Protein AF-A0A952Z6I7-F1 (afdb_monomer)

Solvent-accessible surface area (backbone atoms only — not comparable to full-atom values): 3840 Å² total; per-residue (Å²): 133,56,77,66,58,54,50,54,48,51,56,50,50,54,53,41,52,58,49,44,71,39,89,92,48,81,63,87,68,54,74,73,54,25,56,74,73,61,68,53,75,79,82,63,72,47,74,66,58,55,56,71,67,52,88,78,86,79,131

Sequence (59 aa):
MSVEDLKIMDEIIDAKLQDAEIPGFQAEFDPMEAERIGAFEEDALSEQDALDSVIDQQA

Foldseek 3Di:
DDPVVVVVLVVVLVVLVVQVVDPPDDRDDDPVSCVVVVVPDPPPQDPVNVVVPPPPPDD

pLDDT: mean 80.57, std 11.53, range [51.84, 93.31]

Mean predicted aligned error: 10.41 Å

Secondary structure (DSSP, 8-state):
--HHHHHHHHHHHHHHHHHHTSTT------HHHHHHTT-S------HHHHHHT-TT---

Struc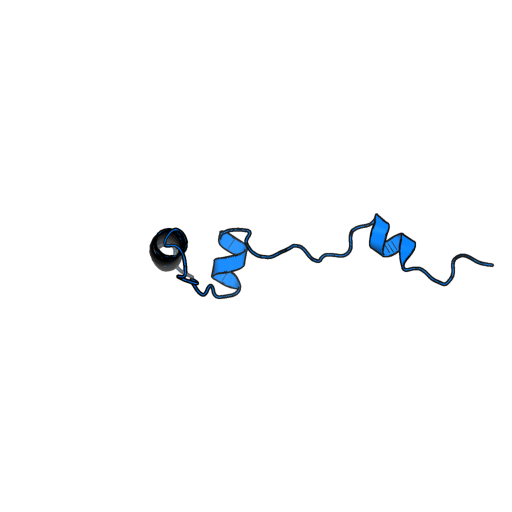ture (mmCIF, N/CA/C/O backbone):
data_AF-A0A952Z6I7-F1
#
_entry.id   AF-A0A952Z6I7-F1
#
loop_
_atom_site.group_PDB
_atom_site.id
_atom_site.type_symbol
_atom_site.label_atom_id
_atom_site.label_alt_id
_atom_site.label_comp_id
_atom_site.label_asym_id
_atom_site.label_entity_id
_atom_site.label_seq_id
_atom_site.pdbx_PDB_ins_code
_atom_site.Cartn_x
_atom_site.Cartn_y
_atom_site.Cartn_z
_atom_site.occupancy
_atom_site.B_iso_or_equiv
_atom_site.auth_seq_id
_atom_site.auth_comp_id
_atom_site.auth_asym_id
_atom_site.auth_atom_id
_atom_site.pdbx_PDB_model_num
ATOM 1 N N . MET A 1 1 ? 18.394 -4.651 5.894 1.00 63.72 1 MET A N 1
ATOM 2 C CA . MET A 1 1 ? 18.286 -4.224 4.484 1.00 63.72 1 MET A CA 1
ATOM 3 C C . MET A 1 1 ? 19.240 -3.064 4.280 1.00 63.72 1 MET A C 1
ATOM 5 O O . MET A 1 1 ? 19.406 -2.279 5.211 1.00 63.72 1 MET A O 1
ATOM 9 N N . SER A 1 2 ? 19.937 -3.010 3.150 1.00 85.50 2 SER A N 1
ATOM 10 C CA . SER A 1 2 ? 20.788 -1.869 2.810 1.00 85.50 2 SER A CA 1
ATOM 11 C C . SER A 1 2 ? 19.938 -0.690 2.326 1.00 85.50 2 SER A C 1
ATOM 13 O O . SER A 1 2 ? 18.762 -0.849 2.000 1.00 85.50 2 SER A O 1
ATOM 15 N N . VAL A 1 3 ? 20.526 0.506 2.293 1.00 84.44 3 VAL A N 1
ATOM 16 C CA . VAL A 1 3 ? 19.854 1.704 1.762 1.00 84.44 3 VAL A CA 1
ATOM 17 C C . VAL A 1 3 ? 19.541 1.578 0.268 1.00 84.44 3 VAL A C 1
ATOM 19 O O . VAL A 1 3 ? 18.557 2.147 -0.189 1.00 84.44 3 VAL A O 1
ATOM 22 N N . GLU A 1 4 ? 20.331 0.810 -0.483 1.00 88.31 4 GLU A N 1
ATOM 23 C CA . GLU A 1 4 ? 20.046 0.493 -1.885 1.00 88.31 4 GLU A CA 1
ATOM 24 C C . GLU A 1 4 ? 18.837 -0.441 -2.035 1.00 88.31 4 GLU A C 1
ATOM 26 O O . GLU A 1 4 ? 18.001 -0.193 -2.898 1.00 88.31 4 GLU A O 1
ATOM 31 N N . ASP A 1 5 ? 18.680 -1.448 -1.167 1.00 86.88 5 ASP A N 1
ATOM 32 C CA . ASP A 1 5 ? 17.528 -2.367 -1.228 1.00 86.88 5 ASP A CA 1
ATOM 33 C C . ASP A 1 5 ? 16.195 -1.632 -1.005 1.00 86.88 5 ASP A C 1
ATOM 35 O O . ASP A 1 5 ? 15.187 -1.950 -1.631 1.00 86.88 5 ASP A O 1
ATOM 39 N N . LEU A 1 6 ? 16.193 -0.626 -0.124 1.00 84.81 6 LEU A N 1
ATOM 40 C CA . LEU A 1 6 ? 15.015 0.199 0.164 1.00 84.81 6 LEU A CA 1
ATOM 41 C C . LEU A 1 6 ? 14.610 1.074 -1.029 1.00 84.81 6 LEU A C 1
ATOM 43 O O . LEU A 1 6 ? 13.422 1.202 -1.308 1.00 84.81 6 LEU A O 1
ATOM 47 N N . LYS A 1 7 ? 15.588 1.632 -1.755 1.00 88.44 7 LYS A N 1
ATOM 48 C CA . LYS A 1 7 ? 15.327 2.416 -2.974 1.00 88.44 7 LYS A CA 1
ATOM 49 C C . LYS A 1 7 ? 14.743 1.550 -4.082 1.00 88.44 7 LYS A C 1
ATOM 51 O O . LYS A 1 7 ? 13.784 1.954 -4.720 1.00 88.44 7 LYS A O 1
ATOM 56 N N . ILE A 1 8 ? 15.290 0.349 -4.273 1.00 90.69 8 ILE A N 1
ATOM 57 C CA . ILE A 1 8 ? 14.761 -0.605 -5.256 1.00 90.69 8 ILE A CA 1
ATOM 58 C C . ILE A 1 8 ? 13.311 -0.962 -4.909 1.00 90.69 8 ILE A C 1
ATOM 60 O O . ILE A 1 8 ? 12.466 -1.024 -5.794 1.00 90.69 8 ILE A O 1
ATOM 64 N N . MET A 1 9 ? 13.008 -1.151 -3.622 1.00 88.44 9 MET A N 1
ATOM 65 C CA . MET A 1 9 ? 11.642 -1.404 -3.165 1.00 88.44 9 MET A CA 1
ATOM 66 C C . MET A 1 9 ? 10.701 -0.229 -3.470 1.00 88.44 9 MET A C 1
ATOM 68 O O . MET A 1 9 ? 9.595 -0.461 -3.940 1.00 88.44 9 MET A O 1
ATOM 72 N N . ASP A 1 10 ? 11.130 1.018 -3.239 1.00 90.44 10 ASP A N 1
ATOM 73 C CA . ASP A 1 10 ? 10.340 2.206 -3.610 1.00 90.44 10 ASP A CA 1
ATOM 74 C C . ASP A 1 10 ? 10.055 2.266 -5.110 1.00 90.44 10 ASP A C 1
ATOM 76 O O . ASP A 1 10 ? 8.913 2.456 -5.513 1.00 90.44 10 ASP A O 1
ATOM 80 N N . GLU A 1 11 ? 11.070 2.032 -5.941 1.00 92.62 11 GLU A N 1
ATOM 81 C CA . GLU A 1 11 ? 10.916 2.043 -7.399 1.00 92.62 11 GLU A CA 1
ATOM 82 C C . GLU A 1 11 ? 9.936 0.962 -7.888 1.00 92.62 11 GLU A C 1
ATOM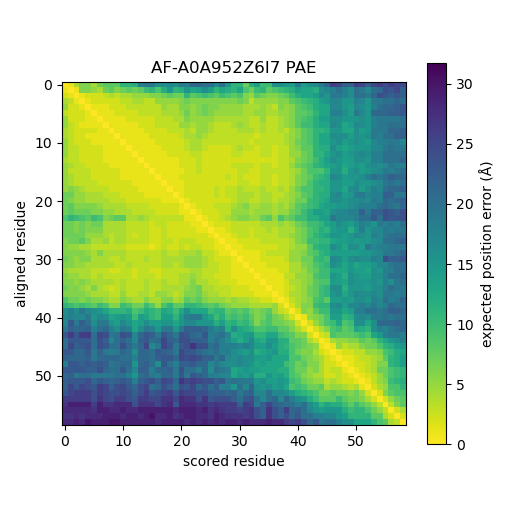 84 O O . GLU A 1 11 ? 9.154 1.198 -8.811 1.00 92.62 11 GLU A O 1
ATOM 89 N N . ILE A 1 12 ? 9.948 -0.220 -7.262 1.00 91.62 12 ILE A N 1
ATOM 90 C CA . ILE A 1 12 ? 9.005 -1.305 -7.567 1.00 91.62 12 ILE A CA 1
ATOM 91 C C . ILE A 1 12 ? 7.583 -0.926 -7.144 1.00 91.62 12 ILE A C 1
ATOM 93 O O . ILE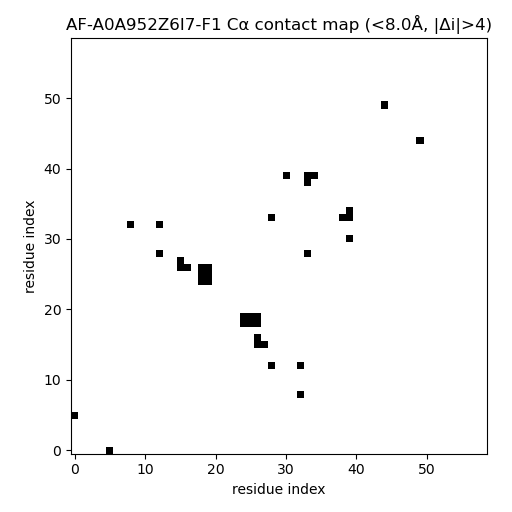 A 1 12 ? 6.643 -1.138 -7.912 1.00 91.62 12 ILE A O 1
ATOM 97 N N . ILE A 1 13 ? 7.419 -0.361 -5.946 1.00 91.31 13 ILE A N 1
ATOM 98 C CA . ILE A 1 13 ? 6.122 0.089 -5.429 1.00 91.31 13 ILE A CA 1
ATOM 99 C C . ILE A 1 13 ? 5.524 1.158 -6.350 1.00 91.31 1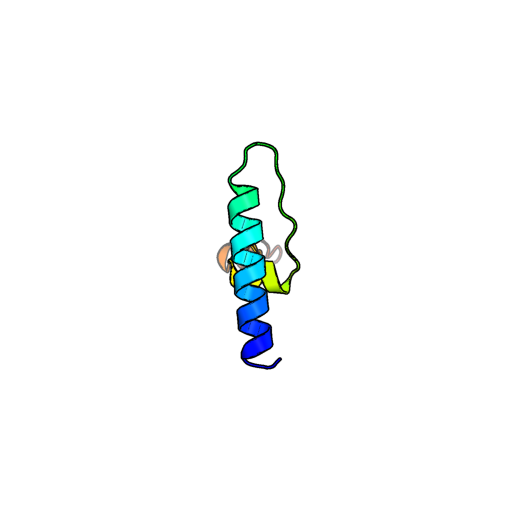3 ILE A C 1
ATOM 101 O O . ILE A 1 13 ? 4.363 1.038 -6.738 1.00 91.31 13 ILE A O 1
ATOM 105 N N . ASP A 1 14 ? 6.314 2.151 -6.759 1.00 92.25 14 ASP A N 1
ATOM 106 C CA . ASP A 1 14 ? 5.867 3.224 -7.653 1.00 92.25 14 ASP A CA 1
ATOM 107 C C . ASP A 1 14 ? 5.401 2.688 -9.014 1.00 92.25 14 ASP A C 1
ATOM 109 O O . ASP A 1 14 ? 4.379 3.130 -9.546 1.00 92.25 14 ASP A O 1
ATOM 113 N N . ALA A 1 15 ? 6.115 1.705 -9.573 1.00 92.50 15 ALA A N 1
ATOM 1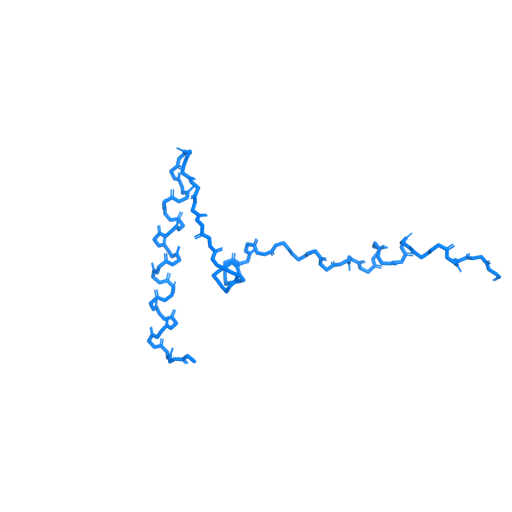14 C CA . ALA A 1 15 ? 5.711 1.056 -10.818 1.00 92.50 15 ALA A CA 1
ATOM 115 C C . ALA A 1 15 ? 4.380 0.300 -10.660 1.00 92.50 15 ALA A C 1
ATOM 117 O O . ALA A 1 15 ? 3.469 0.470 -11.469 1.00 92.50 15 ALA A O 1
ATOM 118 N N . LYS A 1 16 ? 4.231 -0.477 -9.579 1.00 91.88 16 LYS A N 1
ATOM 119 C CA . LYS A 1 16 ? 2.987 -1.199 -9.268 1.00 91.88 16 LYS A CA 1
ATOM 120 C C . LYS A 1 16 ? 1.802 -0.251 -9.050 1.00 91.88 16 LYS A C 1
ATOM 122 O O . LYS A 1 16 ? 0.689 -0.564 -9.467 1.00 91.88 16 LYS A O 1
ATOM 127 N N . LEU A 1 17 ? 2.022 0.901 -8.411 1.00 90.44 17 LEU A N 1
ATOM 128 C CA . LEU A 1 17 ? 0.991 1.923 -8.203 1.00 90.44 17 LEU A CA 1
ATOM 129 C C . LEU A 1 17 ? 0.520 2.536 -9.526 1.00 90.44 17 LEU A C 1
ATOM 131 O O . LEU A 1 17 ? -0.682 2.699 -9.708 1.00 90.44 17 LEU A O 1
ATOM 135 N N . GLN A 1 18 ? 1.431 2.809 -10.466 1.00 92.75 18 GLN A N 1
ATOM 136 C CA . GLN A 1 18 ? 1.050 3.258 -11.813 1.00 92.75 18 GLN A CA 1
ATOM 137 C C . GLN A 1 18 ? 0.197 2.220 -12.541 1.00 92.75 18 GLN A C 1
ATOM 139 O O . GLN A 1 18 ? -0.798 2.577 -13.171 1.00 92.75 18 GLN A O 1
ATOM 144 N N . ASP A 1 19 ? 0.539 0.936 -12.425 1.00 91.31 19 ASP A N 1
ATOM 145 C CA . ASP A 1 19 ? -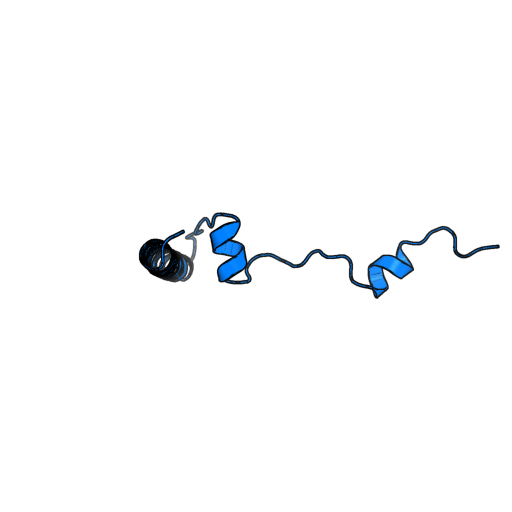0.277 -0.117 -13.026 1.00 91.31 19 ASP A CA 1
ATOM 146 C C . ASP A 1 19 ? -1.671 -0.193 -12.372 1.00 91.31 19 ASP A C 1
ATOM 148 O O . ASP A 1 19 ? -2.665 -0.413 -13.063 1.00 91.31 19 ASP A O 1
ATOM 152 N N . ALA A 1 20 ? -1.781 0.052 -11.060 1.00 89.38 20 ALA A N 1
ATOM 153 C CA . ALA A 1 20 ? -3.058 0.089 -10.337 1.00 89.38 20 ALA A CA 1
ATOM 154 C C . ALA A 1 20 ? -3.984 1.249 -10.759 1.00 89.38 20 ALA A C 1
ATOM 156 O O . ALA A 1 20 ? -5.194 1.177 -10.536 1.00 89.38 20 ALA A O 1
ATOM 157 N N . GLU A 1 21 ? -3.457 2.300 -11.398 1.00 90.31 21 GLU A N 1
ATOM 158 C CA . GLU A 1 21 ? -4.278 3.366 -11.992 1.00 90.31 21 GLU A CA 1
ATOM 159 C C . GLU A 1 21 ? -4.992 2.911 -13.278 1.00 90.31 21 GLU A C 1
ATOM 161 O O . GLU A 1 21 ? -5.928 3.573 -13.741 1.00 90.31 21 GLU A O 1
ATOM 166 N N . ILE A 1 22 ? -4.593 1.773 -13.860 1.00 93.31 22 ILE A N 1
ATOM 167 C CA . ILE A 1 22 ? -5.219 1.208 -15.055 1.00 93.31 22 ILE A CA 1
ATOM 168 C C . ILE A 1 22 ? -6.523 0.495 -14.657 1.00 93.31 22 ILE A C 1
ATOM 170 O O . ILE A 1 22 ? -6.496 -0.497 -13.924 1.00 93.31 22 ILE A O 1
ATOM 174 N N . PRO A 1 23 ? -7.693 0.918 -15.180 1.00 92.25 23 PRO A N 1
ATOM 175 C CA . PRO A 1 23 ? -8.962 0.283 -14.844 1.00 92.25 23 PRO A CA 1
ATOM 176 C C . PRO A 1 23 ? -8.971 -1.214 -15.174 1.00 92.25 23 PRO A C 1
ATOM 178 O O . PRO A 1 23 ? -8.748 -1.614 -16.317 1.00 92.25 23 PRO A O 1
ATOM 181 N N . GLY A 1 24 ? -9.290 -2.037 -14.174 1.00 90.75 24 GLY A N 1
ATOM 182 C CA . GLY A 1 24 ? -9.342 -3.494 -14.308 1.00 90.75 24 GLY A CA 1
ATOM 183 C C . GLY A 1 24 ? -8.003 -4.206 -14.097 1.00 90.75 24 GLY A C 1
ATOM 184 O O . GLY A 1 24 ? -7.979 -5.435 -14.158 1.00 90.75 24 GLY A O 1
ATOM 185 N N . PHE A 1 25 ? -6.918 -3.477 -13.825 1.00 89.94 25 PHE A N 1
ATOM 186 C CA . PHE A 1 25 ? -5.677 -4.053 -13.321 1.00 89.94 25 PHE A CA 1
ATOM 187 C C . PHE A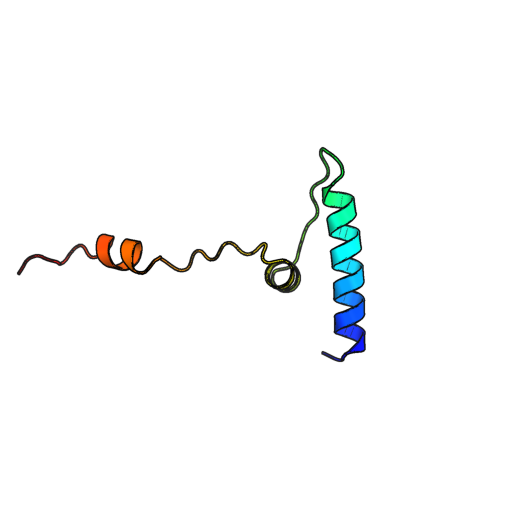 1 25 ? -5.693 -4.074 -11.789 1.00 89.94 25 PHE A C 1
ATOM 189 O O . PHE A 1 25 ? -6.133 -3.121 -11.149 1.00 89.94 25 PHE A O 1
ATOM 196 N N . GLN A 1 26 ? -5.217 -5.168 -11.200 1.00 89.19 26 GLN A N 1
ATOM 197 C CA . GLN A 1 26 ? -5.073 -5.305 -9.756 1.00 89.19 26 GLN A CA 1
ATOM 198 C C . GLN A 1 26 ? -3.603 -5.580 -9.452 1.00 89.19 26 GLN A C 1
ATOM 200 O O . GLN A 1 26 ? -3.086 -6.644 -9.787 1.00 89.19 26 GLN A O 1
ATOM 205 N N . ALA A 1 27 ? -2.931 -4.597 -8.854 1.00 89.44 27 ALA A N 1
ATOM 206 C CA . ALA A 1 27 ? -1.550 -4.735 -8.417 1.00 89.44 27 ALA A CA 1
ATOM 207 C C . ALA A 1 27 ? -1.489 -5.482 -7.075 1.00 89.44 27 ALA A C 1
ATOM 209 O O . ALA A 1 27 ? -2.230 -5.160 -6.145 1.00 89.44 27 ALA A O 1
ATOM 210 N N . GLU A 1 28 ? -0.603 -6.473 -6.977 1.00 89.19 28 GLU A N 1
ATOM 211 C CA . GLU A 1 28 ? -0.346 -7.219 -5.743 1.00 89.19 28 GLU A CA 1
ATOM 212 C C . GLU A 1 28 ? 0.829 -6.601 -4.974 1.00 89.19 28 GLU A C 1
ATOM 214 O O . GLU A 1 28 ? 1.901 -6.339 -5.537 1.00 89.19 28 GLU A O 1
ATOM 219 N N . PHE A 1 29 ? 0.625 -6.400 -3.673 1.00 88.56 29 PHE A N 1
ATOM 220 C CA . PHE A 1 29 ? 1.625 -5.866 -2.756 1.00 88.56 29 PHE A CA 1
ATOM 221 C C . PHE A 1 29 ? 1.880 -6.856 -1.620 1.00 88.56 29 PHE A C 1
ATOM 223 O O . PHE A 1 29 ? 0.942 -7.366 -1.002 1.00 88.56 29 PHE A O 1
ATOM 230 N N . ASP A 1 30 ? 3.153 -7.101 -1.329 1.00 89.06 30 ASP A N 1
ATOM 231 C CA . ASP A 1 30 ? 3.579 -7.879 -0.170 1.00 89.06 30 ASP A CA 1
ATOM 232 C C . ASP A 1 30 ? 3.287 -7.105 1.131 1.00 89.06 30 ASP A C 1
ATOM 234 O O . ASP A 1 30 ? 3.208 -5.874 1.107 1.00 89.06 30 ASP A O 1
ATOM 238 N N . PRO A 1 31 ? 3.209 -7.763 2.306 1.00 85.94 31 PRO A N 1
ATOM 239 C CA . PRO A 1 31 ? 2.916 -7.079 3.570 1.00 85.94 31 PRO A CA 1
ATOM 240 C C . PRO A 1 31 ? 3.843 -5.891 3.876 1.00 85.94 31 PRO A C 1
ATOM 242 O O . PRO A 1 31 ? 3.384 -4.860 4.356 1.00 85.94 31 PRO A O 1
ATOM 245 N N . MET A 1 32 ? 5.137 -6.009 3.551 1.00 84.62 32 MET A N 1
ATOM 246 C CA . MET A 1 32 ? 6.094 -4.908 3.719 1.00 84.62 32 MET A CA 1
ATOM 247 C C . MET A 1 32 ? 5.839 -3.757 2.739 1.00 84.62 32 MET A C 1
ATOM 249 O O . MET A 1 32 ? 6.030 -2.601 3.096 1.00 84.62 32 MET A O 1
ATOM 253 N N . GLU A 1 33 ? 5.427 -4.047 1.50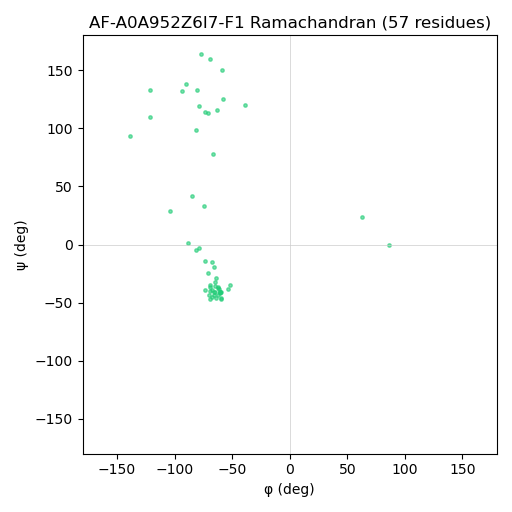4 1.00 88.06 33 GLU A N 1
ATOM 254 C CA . GLU A 1 33 ? 5.103 -3.011 0.519 1.00 88.06 33 GLU A CA 1
ATOM 255 C C . GLU A 1 33 ? 3.812 -2.282 0.916 1.00 88.06 33 GLU A C 1
ATOM 257 O O . GLU A 1 33 ? 3.775 -1.053 0.900 1.00 88.06 33 GLU A O 1
ATOM 262 N N . ALA A 1 34 ? 2.792 -3.031 1.351 1.00 87.06 34 ALA A N 1
ATOM 263 C CA . ALA A 1 34 ? 1.505 -2.512 1.809 1.00 87.06 34 ALA A CA 1
ATOM 264 C C . ALA A 1 34 ? 1.636 -1.587 3.032 1.00 87.06 34 ALA A C 1
ATOM 266 O O . ALA A 1 34 ? 1.002 -0.532 3.068 1.00 87.06 34 ALA A O 1
ATOM 267 N N . GLU A 1 35 ? 2.486 -1.941 4.002 1.00 83.56 35 GLU A N 1
ATOM 268 C CA . GLU A 1 35 ? 2.793 -1.091 5.162 1.00 83.56 35 GLU A CA 1
ATOM 269 C C . GLU A 1 35 ? 3.399 0.253 4.727 1.00 83.56 35 GLU A C 1
ATOM 271 O O . GLU A 1 35 ? 3.019 1.307 5.235 1.00 83.56 35 GLU A O 1
ATOM 276 N N . ARG A 1 36 ? 4.291 0.248 3.728 1.00 82.75 36 ARG A N 1
ATOM 277 C CA . ARG A 1 36 ? 4.950 1.474 3.245 1.00 82.75 36 ARG A CA 1
ATOM 278 C C . ARG A 1 36 ? 4.014 2.432 2.524 1.00 82.75 36 ARG A C 1
ATOM 280 O O . ARG A 1 36 ? 4.197 3.641 2.645 1.00 82.75 36 ARG A O 1
ATOM 287 N N . ILE A 1 37 ? 3.032 1.912 1.793 1.00 85.19 37 ILE A N 1
ATOM 288 C CA . ILE A 1 37 ? 2.021 2.733 1.110 1.00 85.19 37 ILE A CA 1
ATOM 289 C C . ILE A 1 37 ? 0.805 3.035 1.994 1.00 85.19 37 ILE A C 1
ATOM 291 O O . ILE A 1 37 ? -0.137 3.673 1.529 1.00 85.19 37 ILE A O 1
ATOM 295 N N . GLY A 1 38 ? 0.801 2.573 3.251 1.00 79.31 38 GLY A N 1
ATOM 296 C CA . GLY A 1 38 ? -0.341 2.725 4.153 1.00 79.31 38 GLY A CA 1
ATOM 297 C C . GLY A 1 38 ? -1.603 2.012 3.655 1.00 79.31 38 GLY A C 1
ATOM 298 O O . GLY A 1 38 ? -2.706 2.406 4.014 1.00 79.31 38 GLY A O 1
ATOM 299 N N . ALA A 1 39 ? -1.451 0.989 2.805 1.00 78.25 39 ALA A N 1
ATOM 300 C CA . ALA A 1 39 ? -2.554 0.158 2.317 1.00 78.25 39 ALA A CA 1
ATOM 301 C C . ALA A 1 39 ? -2.945 -0.939 3.314 1.00 78.25 39 ALA A C 1
ATOM 303 O O . ALA A 1 39 ? -3.905 -1.672 3.080 1.00 78.25 39 ALA A O 1
ATOM 304 N N . PHE A 1 40 ? -2.202 -1.073 4.412 1.00 65.94 40 PHE A N 1
ATOM 305 C CA . PHE A 1 40 ? -2.647 -1.881 5.531 1.00 65.94 40 PHE A CA 1
ATOM 306 C C . PHE A 1 40 ? -3.766 -1.125 6.253 1.00 65.94 40 PHE A C 1
ATOM 308 O O . PHE A 1 40 ? -3.543 -0.052 6.810 1.00 65.94 40 PHE A O 1
ATOM 315 N N . GLU A 1 41 ? -4.979 -1.669 6.207 1.00 64.25 41 GLU A N 1
ATOM 316 C CA . GLU A 1 41 ? -6.071 -1.216 7.060 1.00 64.25 41 GLU A CA 1
ATOM 317 C C . GLU A 1 41 ? -5.649 -1.494 8.506 1.00 64.25 41 GLU A C 1
ATOM 319 O O . GLU A 1 41 ? -5.409 -2.645 8.876 1.00 64.25 41 GLU A O 1
ATOM 324 N N . GLU A 1 42 ? -5.475 -0.445 9.312 1.00 59.91 42 GLU A N 1
ATOM 325 C CA . GLU A 1 42 ? -5.279 -0.592 10.752 1.00 59.91 42 GLU A CA 1
ATOM 326 C C . GLU A 1 42 ? -6.575 -1.146 11.367 1.00 59.91 42 GLU A C 1
ATOM 328 O O . GLU A 1 42 ? -7.339 -0.421 11.992 1.00 59.91 42 GLU A O 1
ATOM 333 N N . ASP A 1 43 ? -6.815 -2.453 11.235 1.00 62.28 43 ASP A N 1
ATOM 334 C CA . ASP A 1 43 ? -7.834 -3.199 11.991 1.00 62.28 43 ASP A CA 1
ATOM 335 C C . ASP A 1 43 ? -7.368 -3.430 13.445 1.00 62.28 43 ASP A C 1
ATOM 337 O O . ASP A 1 43 ? -7.608 -4.459 14.080 1.00 62.28 43 ASP A O 1
ATOM 341 N N . ALA A 1 44 ? -6.608 -2.476 13.990 1.00 62.38 44 ALA A N 1
ATOM 342 C CA . ALA A 1 44 ? -6.441 -2.382 15.421 1.00 62.38 44 ALA A CA 1
ATOM 343 C C . ALA A 1 44 ? -7.784 -1.889 15.957 1.00 62.38 44 ALA A C 1
ATOM 345 O O . ALA A 1 44 ? -8.190 -0.764 15.673 1.00 62.38 44 ALA A O 1
ATOM 346 N N . LEU A 1 45 ? -8.466 -2.760 16.705 1.00 65.06 45 LEU A N 1
ATOM 347 C CA . LEU A 1 45 ? -9.721 -2.464 17.389 1.00 65.06 45 LEU A CA 1
ATOM 348 C C . LEU A 1 45 ? -9.657 -1.042 17.967 1.00 65.06 45 LEU A C 1
ATOM 350 O O . LEU A 1 45 ? -8.760 -0.746 18.766 1.00 65.06 45 LEU A O 1
ATOM 354 N N . SER A 1 46 ? -10.560 -0.155 17.541 1.00 66.94 46 SER A N 1
ATOM 355 C CA . SER A 1 46 ? -10.589 1.194 18.102 1.00 66.94 46 SER A CA 1
ATOM 356 C C . SER A 1 46 ? -10.818 1.089 19.615 1.00 66.94 46 SER A C 1
ATOM 358 O O . SER A 1 46 ? -11.455 0.143 20.079 1.00 66.94 46 SER A O 1
ATOM 360 N N . GLU A 1 47 ? -10.308 2.029 20.420 1.00 65.19 47 GLU A N 1
ATOM 361 C CA . GLU A 1 47 ? -10.544 2.010 21.878 1.00 65.19 47 GLU A CA 1
ATOM 362 C C . GLU A 1 47 ? -12.046 1.886 22.195 1.00 65.19 47 GLU A C 1
ATOM 364 O O . GLU A 1 47 ? -12.442 1.189 23.128 1.00 65.19 47 GLU A O 1
ATOM 369 N N . GLN A 1 48 ? -12.883 2.502 21.358 1.00 68.69 48 GLN A N 1
ATOM 370 C CA . GLN A 1 48 ? -14.331 2.449 21.466 1.00 68.69 48 GLN A CA 1
ATOM 371 C C . GLN A 1 48 ? -14.894 1.056 21.133 1.00 68.69 48 GLN A C 1
ATOM 373 O O . GLN A 1 48 ? -15.661 0.528 21.933 1.00 68.69 48 GLN A O 1
ATOM 378 N N . ASP A 1 49 ? -14.469 0.424 20.032 1.00 73.44 49 ASP A N 1
ATOM 379 C CA . ASP A 1 49 ? -14.887 -0.945 19.673 1.00 73.44 49 ASP A CA 1
ATOM 380 C C . ASP A 1 49 ? -14.382 -1.983 20.691 1.00 73.44 49 ASP A C 1
ATOM 382 O O . ASP A 1 49 ? -15.056 -2.974 20.984 1.00 73.44 49 ASP A O 1
ATOM 386 N N . ALA A 1 50 ? -13.209 -1.738 21.284 1.00 77.25 50 ALA A N 1
ATOM 387 C CA . ALA A 1 50 ? -12.637 -2.565 22.340 1.00 77.25 50 ALA A CA 1
ATOM 388 C C . ALA A 1 50 ? -13.461 -2.519 23.625 1.00 77.25 50 ALA A C 1
ATOM 390 O O . ALA A 1 50 ? -13.652 -3.559 24.255 1.00 77.25 50 ALA A O 1
ATOM 391 N N . LEU A 1 51 ? -13.962 -1.338 23.998 1.00 74.25 51 LEU A N 1
ATOM 392 C CA . LEU A 1 51 ? -14.842 -1.139 25.150 1.00 74.25 51 LEU A CA 1
ATOM 393 C C . LEU A 1 51 ? -16.263 -1.660 24.891 1.00 74.25 51 LEU A C 1
ATOM 395 O O . LEU A 1 51 ? -16.846 -2.284 25.779 1.00 74.25 51 LEU A O 1
ATOM 399 N N . ASP A 1 52 ? -16.794 -1.461 23.683 1.00 73.06 52 ASP A N 1
ATOM 400 C CA . ASP A 1 52 ? -18.140 -1.905 23.297 1.00 73.06 52 ASP A CA 1
ATOM 401 C C . ASP A 1 52 ? -18.233 -3.436 23.153 1.00 73.06 52 ASP A C 1
ATOM 403 O O . ASP A 1 52 ? -19.298 -4.020 23.358 1.00 73.06 52 ASP A O 1
ATOM 407 N N . SER A 1 53 ? -17.114 -4.119 22.879 1.00 67.62 53 SER A N 1
ATOM 408 C CA . SER A 1 53 ? -17.043 -5.587 22.852 1.00 67.62 53 SER A CA 1
ATOM 409 C C . SER A 1 53 ? -16.946 -6.239 24.246 1.00 67.62 53 SER A C 1
ATOM 411 O O . SER A 1 53 ? -16.930 -7.474 24.341 1.00 67.62 53 SER A O 1
ATOM 413 N N . VAL A 1 54 ? -16.876 -5.470 25.341 1.00 75.06 54 VAL A N 1
ATOM 414 C CA . VAL A 1 54 ? -16.785 -6.024 26.704 1.00 75.06 54 VAL A CA 1
ATOM 415 C C . VAL A 1 54 ? -18.177 -6.433 27.198 1.00 75.06 54 VAL A C 1
ATOM 417 O O . VAL A 1 54 ? -18.947 -5.625 27.706 1.00 75.06 54 VAL A O 1
ATOM 420 N N . ILE A 1 55 ? -18.487 -7.727 27.092 1.00 68.88 55 ILE A N 1
ATOM 421 C CA . ILE A 1 55 ? -19.775 -8.325 27.502 1.00 68.88 55 ILE A CA 1
ATOM 422 C C . ILE A 1 55 ? -19.991 -8.287 29.035 1.00 68.88 55 ILE A C 1
ATOM 424 O O . ILE A 1 55 ? -21.116 -8.444 29.502 1.00 68.88 55 ILE A O 1
ATOM 428 N N . ASP A 1 56 ? -18.946 -8.030 29.829 1.00 67.06 56 ASP A N 1
ATOM 429 C CA . ASP A 1 56 ? -18.959 -8.194 31.293 1.00 67.06 56 ASP A CA 1
ATOM 430 C C . ASP A 1 56 ? -19.070 -6.876 32.098 1.00 67.06 56 ASP A C 1
ATOM 432 O O . ASP A 1 56 ? -18.585 -6.775 33.222 1.00 67.06 56 ASP A O 1
ATOM 436 N N . GLN A 1 57 ? -19.709 -5.828 31.556 1.00 60.28 57 GLN A N 1
ATOM 437 C CA . GLN A 1 57 ? -20.010 -4.600 32.322 1.00 60.28 57 GLN A CA 1
ATOM 438 C C . GLN A 1 57 ? -21.315 -4.693 33.142 1.00 60.28 57 GLN A C 1
ATOM 440 O O . GLN A 1 57 ? -22.091 -3.738 33.200 1.00 60.28 57 GLN A O 1
ATOM 445 N N . GLN A 1 58 ? -21.580 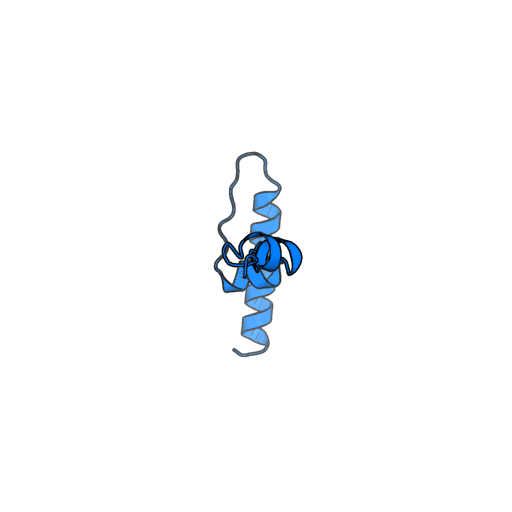-5.831 33.792 1.00 59.88 58 GLN A N 1
ATOM 446 C CA . GLN A 1 58 ? -22.621 -5.924 34.823 1.00 59.88 58 GLN A CA 1
ATOM 447 C C . GLN A 1 58 ? -22.163 -6.766 36.021 1.00 59.88 58 GLN A C 1
ATOM 449 O O . GLN A 1 58 ? -22.376 -7.976 36.060 1.00 59.88 58 GLN A O 1
ATOM 454 N N . ALA A 1 59 ? -21.614 -6.084 37.032 1.00 51.84 59 ALA A N 1
ATOM 455 C CA . ALA A 1 59 ? -21.638 -6.494 38.438 1.00 51.84 59 ALA A CA 1
ATOM 456 C C . ALA A 1 59 ? -21.707 -5.257 39.346 1.00 51.84 59 ALA A C 1
ATOM 458 O O . ALA A 1 59 ? -20.907 -4.319 39.124 1.00 51.84 59 ALA A O 1
#

Radius of gyration: 18.58 Å; Cα contacts (8 Å, |Δi|>4): 19; chains: 1; bounding box: 43×12×54 Å